Protein AF-A0A9C8ZJU4-F1 (afdb_monomer_lite)

Secondary str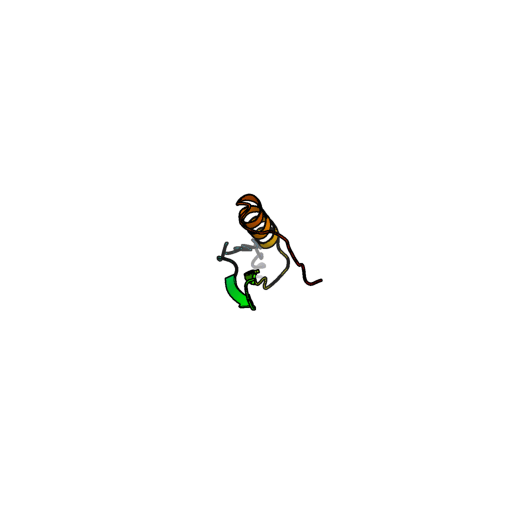ucture (DSSP, 8-state):
---------------------EEEEEETTEEEEEE--SS--HHHHHHHHHHHHTT--S------

pLDDT: mean 79.77, std 20.52, range [39.25, 98.0]

Structure (mmCIF, N/CA/C/O backbone):
data_AF-A0A9C8ZJU4-F1
#
_entry.id   AF-A0A9C8ZJU4-F1
#
loop_
_atom_site.group_PDB
_atom_site.id
_atom_site.type_symbol
_atom_site.label_atom_id
_atom_site.label_alt_id
_atom_site.label_comp_id
_atom_site.label_asym_id
_atom_site.label_entity_id
_atom_site.label_seq_id
_atom_site.pdbx_PDB_ins_code
_atom_site.Cartn_x
_atom_site.Cartn_y
_atom_site.Cartn_z
_atom_site.occupancy
_atom_site.B_iso_or_equiv
_atom_site.auth_seq_id
_atom_site.auth_comp_id
_atom_site.auth_asym_id
_atom_site.auth_atom_id
_atom_site.pdbx_PDB_model_num
ATOM 1 N N . MET A 1 1 ? 57.882 -6.896 -14.719 1.00 46.50 1 MET A N 1
ATOM 2 C CA . MET A 1 1 ? 57.699 -6.455 -13.322 1.00 46.50 1 MET A CA 1
ATOM 3 C C . MET A 1 1 ? 56.842 -5.199 -13.315 1.00 46.50 1 MET A C 1
ATOM 5 O O . MET A 1 1 ? 57.368 -4.122 -13.091 1.00 46.50 1 MET A O 1
ATOM 9 N N . ASN A 1 2 ? 55.537 -5.325 -13.551 1.00 39.25 2 ASN A N 1
ATOM 10 C CA . ASN A 1 2 ? 54.602 -4.229 -13.309 1.00 39.25 2 ASN A CA 1
ATOM 11 C C . ASN A 1 2 ? 53.481 -4.806 -12.454 1.00 39.25 2 ASN A C 1
ATOM 13 O O . ASN A 1 2 ? 52.860 -5.796 -12.832 1.00 39.25 2 ASN A O 1
ATOM 17 N N . LYS A 1 3 ? 53.392 -4.248 -11.247 1.00 42.44 3 LYS A N 1
ATOM 18 C CA . LYS A 1 3 ? 52.581 -4.701 -10.125 1.00 42.44 3 LYS A CA 1
ATOM 19 C C . LYS A 1 3 ? 51.097 -4.498 -10.410 1.00 42.44 3 LYS A C 1
ATOM 21 O O . LYS A 1 3 ? 50.716 -3.582 -11.133 1.00 42.44 3 LYS A O 1
ATOM 26 N N . GLU A 1 4 ? 50.330 -5.398 -9.818 1.00 47.69 4 GLU A N 1
ATOM 27 C CA . GLU A 1 4 ? 48.882 -5.534 -9.848 1.00 47.69 4 GLU A CA 1
ATOM 28 C C . GLU A 1 4 ? 48.151 -4.207 -9.610 1.00 47.69 4 GLU A C 1
ATOM 30 O O . GLU A 1 4 ? 48.409 -3.494 -8.641 1.00 47.69 4 GLU A O 1
ATOM 35 N N . SER A 1 5 ? 47.211 -3.894 -10.502 1.00 48.09 5 SER A N 1
ATOM 36 C CA . SER A 1 5 ? 46.215 -2.848 -10.297 1.00 48.09 5 SER A CA 1
ATOM 37 C C . SER A 1 5 ? 45.174 -3.383 -9.317 1.00 48.09 5 SER A C 1
ATOM 39 O O . SER A 1 5 ? 44.307 -4.173 -9.692 1.00 48.09 5 SER A O 1
ATOM 41 N N . GLU A 1 6 ? 45.292 -2.991 -8.050 1.00 50.03 6 GLU A N 1
ATOM 42 C CA . GLU A 1 6 ? 44.345 -3.355 -7.003 1.00 50.03 6 GLU A CA 1
ATOM 43 C C . GLU A 1 6 ? 42.946 -2.819 -7.316 1.00 50.03 6 GLU A C 1
ATOM 45 O O . GLU A 1 6 ? 42.671 -1.622 -7.393 1.00 50.03 6 GLU A O 1
ATOM 50 N N . GLN A 1 7 ? 42.051 -3.781 -7.466 1.00 56.09 7 GLN A N 1
ATOM 51 C CA . GLN A 1 7 ? 40.616 -3.650 -7.396 1.00 56.09 7 GLN A CA 1
ATOM 52 C C . GLN A 1 7 ? 40.201 -2.977 -6.083 1.00 56.09 7 GLN A C 1
ATOM 54 O O . GLN A 1 7 ? 40.309 -3.579 -5.015 1.00 56.09 7 GLN A O 1
ATOM 59 N N . LYS A 1 8 ? 39.642 -1.765 -6.154 1.00 48.91 8 LYS A N 1
AT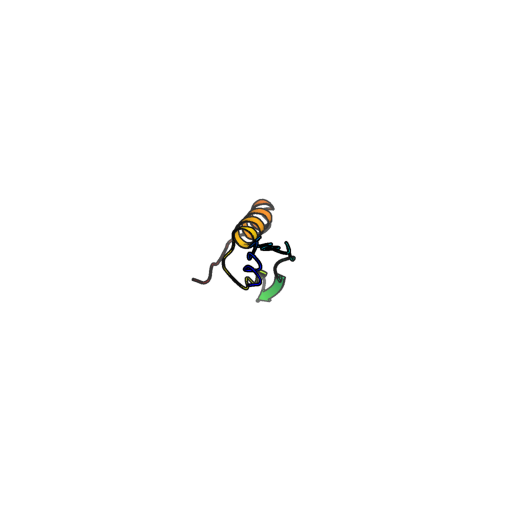OM 60 C CA . LYS A 1 8 ? 38.878 -1.198 -5.039 1.00 48.91 8 LYS A CA 1
ATOM 61 C C . LYS A 1 8 ? 37.395 -1.213 -5.385 1.00 48.91 8 LYS A C 1
ATOM 63 O O . LYS A 1 8 ? 36.887 -0.351 -6.092 1.00 48.91 8 LYS A O 1
ATOM 68 N N . ARG A 1 9 ? 36.744 -2.272 -4.897 1.00 59.12 9 ARG A N 1
ATOM 69 C CA . ARG A 1 9 ? 35.292 -2.396 -4.779 1.00 59.12 9 ARG A CA 1
ATOM 70 C C . ARG A 1 9 ? 34.778 -1.241 -3.925 1.00 59.12 9 ARG A C 1
ATOM 72 O O . ARG A 1 9 ? 35.232 -1.062 -2.797 1.00 59.12 9 ARG A O 1
ATOM 79 N N . SER A 1 10 ? 33.795 -0.530 -4.436 1.00 42.91 10 SER A N 1
ATOM 80 C CA . SER A 1 10 ? 32.751 0.046 -3.606 1.00 42.91 10 SER A CA 1
ATOM 81 C C . SER A 1 10 ? 31.468 -0.150 -4.383 1.00 42.91 10 SER A C 1
ATOM 83 O O . SER A 1 10 ? 31.244 0.509 -5.395 1.00 42.91 10 SER A O 1
ATOM 85 N N . ASP A 1 11 ? 30.709 -1.148 -3.941 1.00 49.59 11 ASP A N 1
ATOM 86 C CA . ASP A 1 11 ? 29.339 -1.414 -4.337 1.00 49.59 11 ASP A CA 1
ATOM 87 C C . ASP A 1 11 ? 28.506 -0.157 -4.060 1.00 49.59 11 ASP A C 1
ATOM 89 O O . ASP A 1 11 ? 27.940 0.019 -2.982 1.00 49.59 11 ASP A O 1
ATOM 93 N N . GLU A 1 12 ? 28.449 0.757 -5.023 1.00 41.69 12 GLU A N 1
ATOM 94 C CA . GLU A 1 12 ? 27.395 1.759 -5.071 1.00 41.69 12 GLU A CA 1
ATOM 95 C C . GLU A 1 12 ? 26.140 1.047 -5.568 1.00 41.69 12 GLU A C 1
ATOM 97 O O . GLU A 1 12 ? 25.735 1.159 -6.724 1.00 41.69 12 GLU A O 1
ATOM 102 N N . ASN A 1 13 ? 25.523 0.273 -4.674 1.00 48.25 13 ASN A N 1
ATOM 103 C CA . ASN A 1 13 ? 24.134 -0.122 -4.817 1.00 48.25 13 ASN A CA 1
ATOM 104 C C . ASN A 1 13 ? 23.306 1.155 -4.622 1.00 48.25 13 ASN A C 1
ATOM 106 O O . ASN A 1 13 ? 22.747 1.398 -3.554 1.00 48.25 13 ASN A O 1
ATOM 110 N N . GLN A 1 14 ? 23.310 2.019 -5.641 1.00 48.50 14 GLN A N 1
ATOM 111 C CA . GLN A 1 14 ? 22.327 3.076 -5.791 1.00 48.50 14 GLN A CA 1
ATOM 112 C C . GLN A 1 14 ? 20.984 2.365 -5.957 1.00 48.50 14 GLN A C 1
ATOM 114 O O . GLN A 1 14 ? 20.537 2.100 -7.070 1.00 48.50 14 GLN A O 1
ATOM 119 N N . GLU A 1 15 ? 20.340 2.026 -4.837 1.00 50.94 15 GLU A N 1
ATOM 120 C CA . GLU A 1 15 ? 18.887 1.980 -4.805 1.00 50.94 15 GLU A CA 1
ATOM 121 C C . GLU A 1 15 ? 18.451 3.392 -5.178 1.00 50.94 15 GLU A C 1
ATOM 123 O O . GLU A 1 15 ? 18.371 4.301 -4.352 1.00 50.94 15 GLU A O 1
ATOM 128 N N . THR A 1 16 ? 18.225 3.599 -6.471 1.00 44.38 16 THR A N 1
ATOM 129 C CA . THR A 1 16 ? 17.338 4.654 -6.912 1.00 44.38 16 THR A CA 1
ATOM 130 C C . THR A 1 16 ? 16.054 4.413 -6.132 1.00 44.38 16 THR A C 1
ATOM 132 O O . THR A 1 16 ? 15.405 3.383 -6.335 1.00 44.38 16 THR A O 1
ATOM 135 N N . VAL A 1 17 ? 15.717 5.309 -5.204 1.00 46.97 17 VAL A N 1
ATOM 136 C CA . VAL A 1 17 ? 14.389 5.379 -4.586 1.00 46.97 17 VAL A CA 1
ATOM 137 C C . VAL A 1 17 ? 13.438 5.809 -5.704 1.00 46.97 17 VAL A C 1
ATOM 139 O O . VAL A 1 17 ? 13.043 6.962 -5.817 1.00 46.97 17 VAL A O 1
ATOM 142 N N . GLY A 1 18 ? 13.216 4.903 -6.651 1.00 55.47 18 GLY A N 1
ATOM 143 C CA . GLY A 1 18 ? 12.274 5.070 -7.731 1.00 55.47 18 GLY A CA 1
ATOM 144 C C . GLY A 1 18 ? 10.897 4.864 -7.138 1.00 55.47 18 GLY A C 1
ATOM 145 O O . GLY A 1 18 ? 10.677 3.891 -6.413 1.00 55.47 18 GLY A O 1
ATOM 146 N N . GLU A 1 19 ? 9.990 5.791 -7.428 1.00 70.94 19 GLU A N 1
ATOM 147 C CA . GLU A 1 19 ? 8.565 5.598 -7.196 1.00 70.94 19 GLU A CA 1
ATOM 148 C C . GLU A 1 19 ? 8.190 4.200 -7.696 1.00 70.94 19 GLU A C 1
ATOM 150 O O . GLU A 1 19 ? 8.397 3.861 -8.865 1.00 70.94 19 GLU A O 1
ATOM 155 N N . GLN A 1 20 ? 7.725 3.346 -6.786 1.00 79.81 20 GLN A N 1
ATOM 156 C CA . GLN A 1 20 ? 7.267 2.023 -7.178 1.00 79.81 20 GLN A CA 1
ATOM 157 C C . GLN A 1 20 ? 6.130 2.183 -8.194 1.00 79.81 20 GLN A C 1
ATOM 159 O O . GLN A 1 20 ? 5.284 3.063 -8.003 1.00 79.81 20 GLN A O 1
ATOM 164 N N . PRO A 1 21 ? 6.080 1.378 -9.270 1.00 91.44 21 PRO A N 1
ATOM 165 C CA . PRO A 1 21 ? 5.014 1.494 -10.251 1.00 91.44 21 PRO A CA 1
ATOM 166 C C . PRO A 1 21 ? 3.666 1.266 -9.569 1.00 91.44 21 PRO A C 1
ATOM 168 O O . PRO A 1 21 ? 3.437 0.232 -8.943 1.00 91.44 21 PRO A O 1
ATOM 171 N N . MET A 1 22 ? 2.773 2.243 -9.698 1.00 93.69 22 MET A N 1
ATOM 172 C CA . MET A 1 22 ? 1.432 2.189 -9.131 1.00 93.69 22 MET A CA 1
ATOM 173 C C . MET A 1 22 ? 0.384 2.309 -10.228 1.00 93.69 22 MET A C 1
ATOM 175 O O . MET A 1 22 ? 0.512 3.117 -11.148 1.00 93.69 22 MET A O 1
ATOM 179 N N . ALA A 1 23 ? -0.681 1.528 -10.099 1.00 95.38 23 ALA A N 1
ATOM 180 C CA . ALA A 1 23 ? -1.874 1.658 -10.920 1.00 95.38 23 ALA A CA 1
ATOM 181 C C . ALA A 1 23 ? -3.117 1.645 -10.032 1.00 95.38 23 ALA A C 1
ATOM 183 O O . ALA A 1 23 ? -3.160 0.955 -9.018 1.00 95.38 23 ALA A O 1
ATOM 184 N N . THR A 1 24 ? -4.150 2.385 -10.422 1.00 96.50 24 THR A N 1
ATOM 185 C CA . THR A 1 24 ? -5.474 2.284 -9.802 1.00 96.50 24 THR A CA 1
ATOM 186 C C . THR A 1 24 ? -6.441 1.706 -10.818 1.00 96.50 24 THR A C 1
ATOM 188 O O . THR A 1 24 ? -6.521 2.193 -11.945 1.00 96.50 24 THR A O 1
ATOM 191 N N . VAL A 1 25 ? -7.188 0.686 -10.412 1.00 97.31 25 VAL A N 1
ATOM 192 C CA . VAL A 1 25 ? -8.198 0.029 -11.241 1.00 97.31 25 VAL A CA 1
ATOM 193 C C . VAL A 1 25 ? -9.517 -0.000 -10.478 1.00 97.31 25 VAL A C 1
ATOM 195 O O . VAL A 1 25 ? -9.538 -0.203 -9.266 1.00 97.31 25 VAL A O 1
ATOM 198 N N . MET A 1 26 ? -10.619 0.209 -11.194 1.00 98.00 26 MET A N 1
ATOM 199 C CA . MET A 1 26 ? -11.968 0.048 -10.656 1.00 98.00 26 MET A CA 1
ATOM 200 C C . MET A 1 26 ? -12.515 -1.320 -11.066 1.00 98.00 26 MET A C 1
ATOM 202 O O . MET A 1 26 ? -12.487 -1.659 -12.250 1.00 98.00 26 MET A O 1
ATOM 206 N N . ILE A 1 27 ? -13.024 -2.092 -10.106 1.00 96.81 27 ILE A N 1
ATOM 207 C CA . ILE A 1 27 ? -13.723 -3.361 -10.350 1.00 96.81 27 ILE A CA 1
ATOM 208 C C . ILE A 1 27 ? -15.079 -3.291 -9.653 1.00 96.81 27 ILE A C 1
ATOM 210 O O . ILE A 1 27 ? -15.158 -3.368 -8.429 1.00 96.81 27 ILE A O 1
ATOM 214 N N . GLY A 1 2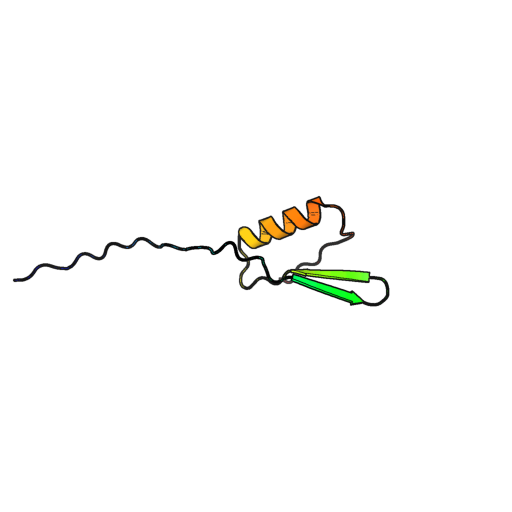8 ? -16.148 -3.120 -10.435 1.00 96.94 28 GLY A N 1
ATOM 215 C CA . GLY A 1 28 ? -17.452 -2.761 -9.877 1.00 96.94 28 GLY A CA 1
ATOM 216 C C . GLY A 1 28 ? -17.336 -1.467 -9.069 1.00 96.94 28 GLY A C 1
ATOM 217 O O . GLY A 1 28 ? -16.814 -0.474 -9.574 1.00 96.94 28 GLY A O 1
ATOM 218 N N . ASP A 1 29 ? -17.749 -1.522 -7.804 1.00 97.19 29 ASP A N 1
ATOM 219 C CA . ASP A 1 29 ? -17.674 -0.393 -6.868 1.00 97.19 29 ASP A CA 1
ATOM 220 C C . ASP A 1 29 ? -16.362 -0.360 -6.059 1.00 97.19 29 ASP A C 1
ATOM 222 O O . ASP A 1 29 ? -16.155 0.528 -5.234 1.00 97.19 29 ASP A O 1
ATOM 226 N N . SER A 1 30 ? -15.454 -1.315 -6.279 1.00 96.62 30 SER A N 1
ATOM 227 C CA . SER A 1 30 ? -14.180 -1.392 -5.563 1.00 96.62 30 SER A CA 1
ATOM 228 C C . SER A 1 30 ? -13.077 -0.626 -6.291 1.00 96.62 30 SER A C 1
ATOM 230 O O . SER A 1 30 ? -12.826 -0.848 -7.478 1.00 96.62 30 SER A O 1
ATOM 232 N N . ARG A 1 31 ? -12.364 0.232 -5.553 1.00 97.62 31 ARG A N 1
ATOM 233 C CA . ARG A 1 31 ? -11.126 0.881 -5.998 1.00 97.62 31 ARG A CA 1
ATOM 234 C C . ARG A 1 31 ? -9.928 0.069 -5.521 1.00 97.62 31 ARG A C 1
ATOM 236 O O . ARG A 1 31 ? -9.722 -0.079 -4.323 1.00 97.62 31 ARG A O 1
ATOM 243 N N . ILE A 1 32 ? -9.120 -0.420 -6.453 1.00 97.38 32 ILE A N 1
ATOM 244 C CA . ILE A 1 32 ? -7.933 -1.222 -6.154 1.00 97.38 32 ILE A CA 1
ATOM 245 C C . ILE A 1 32 ? -6.695 -0.433 -6.558 1.00 97.38 32 ILE A C 1
ATOM 247 O O . ILE A 1 32 ? -6.567 -0.025 -7.712 1.00 97.38 32 ILE A O 1
ATOM 251 N N . THR A 1 33 ? -5.771 -0.250 -5.619 1.00 97.12 33 THR A N 1
ATOM 252 C CA . THR A 1 33 ? -4.425 0.255 -5.905 1.00 97.12 33 THR A CA 1
ATOM 253 C C . THR A 1 33 ? -3.466 -0.925 -6.001 1.00 97.12 33 THR A C 1
ATOM 255 O O . THR A 1 33 ? -3.287 -1.670 -5.043 1.00 97.12 33 THR A O 1
ATOM 258 N N . LEU A 1 34 ? -2.853 -1.090 -7.168 1.00 95.56 34 LEU A N 1
ATOM 259 C CA . LEU A 1 34 ? -1.818 -2.077 -7.440 1.00 95.56 34 LEU A CA 1
ATOM 260 C C . LEU A 1 34 ? -0.456 -1.416 -7.253 1.00 95.56 34 LEU A C 1
ATOM 262 O O . LEU A 1 34 ? -0.148 -0.439 -7.936 1.00 95.56 34 LEU A O 1
ATOM 266 N N . LEU A 1 35 ? 0.346 -1.963 -6.345 1.00 93.62 35 LEU A N 1
ATOM 267 C CA . LEU A 1 35 ? 1.731 -1.569 -6.121 1.00 93.62 35 LEU A CA 1
ATOM 268 C C . LEU A 1 35 ? 2.636 -2.648 -6.712 1.00 93.62 35 LEU A C 1
ATOM 270 O O . LEU A 1 35 ? 2.779 -3.732 -6.151 1.00 93.62 35 LEU A O 1
ATOM 274 N N . GLY A 1 36 ? 3.212 -2.367 -7.876 1.00 91.94 36 GLY A N 1
ATOM 275 C CA . GLY A 1 36 ? 4.151 -3.272 -8.517 1.00 91.94 36 GLY A CA 1
ATOM 276 C C . GLY A 1 36 ? 5.504 -3.224 -7.817 1.00 91.94 36 GLY A C 1
ATOM 277 O O . GLY A 1 36 ? 6.041 -2.154 -7.533 1.00 91.94 36 GLY A O 1
ATOM 278 N N . THR A 1 37 ? 6.092 -4.393 -7.584 1.00 88.06 37 THR A N 1
ATOM 279 C CA . THR A 1 37 ? 7.465 -4.512 -7.092 1.00 88.06 37 THR A CA 1
ATOM 280 C C . THR A 1 37 ? 8.252 -5.356 -8.087 1.00 88.06 37 THR A C 1
ATOM 282 O O . THR A 1 37 ? 7.776 -6.393 -8.535 1.00 88.06 37 THR A O 1
ATOM 285 N N . ALA A 1 38 ? 9.439 -4.900 -8.494 1.00 84.31 38 ALA A N 1
ATOM 286 C CA . ALA A 1 38 ? 10.325 -5.735 -9.311 1.00 84.31 38 ALA A CA 1
ATOM 287 C C . ALA A 1 38 ? 10.989 -6.829 -8.455 1.00 84.31 38 ALA A C 1
ATOM 289 O O . ALA A 1 38 ? 11.236 -7.931 -8.929 1.00 84.31 38 ALA A O 1
ATOM 290 N N . HIS A 1 39 ? 11.267 -6.501 -7.191 1.00 83.00 39 HIS A N 1
ATOM 291 C CA . HIS A 1 39 ? 11.790 -7.391 -6.162 1.00 83.00 39 HIS A CA 1
ATOM 292 C C . HIS A 1 39 ? 11.189 -6.976 -4.814 1.00 83.00 39 HIS A C 1
ATOM 294 O O . HIS A 1 39 ? 10.931 -5.789 -4.596 1.00 83.00 39 HIS A O 1
ATOM 300 N N . VAL A 1 40 ? 11.018 -7.932 -3.898 1.00 85.88 40 VAL A N 1
ATOM 301 C CA . VAL A 1 40 ? 10.633 -7.635 -2.512 1.00 85.88 40 VAL A CA 1
ATOM 302 C C . VAL A 1 40 ? 11.821 -6.971 -1.810 1.00 85.88 40 VAL A C 1
ATOM 304 O O . VAL A 1 40 ? 12.839 -7.609 -1.545 1.00 85.88 40 VAL A O 1
ATOM 307 N N . SER A 1 41 ? 11.703 -5.672 -1.540 1.00 87.44 41 SER A N 1
ATOM 308 C CA . SER A 1 41 ? 12.761 -4.819 -0.980 1.00 87.44 41 SER A CA 1
ATOM 309 C C . SER A 1 41 ? 12.284 -4.064 0.265 1.00 87.44 41 SER A C 1
ATOM 311 O O . SER A 1 41 ? 11.082 -3.949 0.519 1.00 87.44 41 SER A O 1
ATOM 313 N N . ARG A 1 42 ? 13.214 -3.472 1.029 1.00 88.94 42 ARG A N 1
ATOM 314 C CA . ARG A 1 42 ? 12.856 -2.566 2.137 1.00 88.94 42 ARG A CA 1
ATOM 315 C C . ARG A 1 42 ? 12.002 -1.396 1.648 1.00 88.94 42 ARG A C 1
ATOM 317 O O . ARG A 1 42 ? 10.979 -1.109 2.257 1.00 88.94 42 ARG A O 1
ATOM 324 N N . SER A 1 43 ? 12.386 -0.792 0.525 1.00 88.12 43 SER A N 1
ATOM 325 C CA . SER A 1 43 ? 11.649 0.316 -0.089 1.00 88.12 43 SER A CA 1
ATOM 326 C C . SER A 1 43 ? 10.209 -0.065 -0.449 1.00 88.12 43 SER A C 1
ATOM 328 O O . SER A 1 43 ? 9.303 0.745 -0.276 1.00 88.12 43 SER A O 1
ATOM 330 N N . SER A 1 44 ? 9.962 -1.315 -0.860 1.00 87.56 44 SER A N 1
ATOM 331 C CA . SER A 1 44 ? 8.598 -1.797 -1.106 1.00 87.56 44 SER A CA 1
ATOM 332 C C . SER A 1 44 ? 7.750 -1.884 0.160 1.00 87.56 44 SER A C 1
ATOM 334 O O . SER A 1 44 ? 6.607 -1.433 0.179 1.00 87.56 44 SER A O 1
ATOM 336 N N . ALA A 1 45 ? 8.329 -2.392 1.249 1.00 90.56 45 ALA A N 1
ATOM 337 C CA . ALA A 1 45 ? 7.648 -2.484 2.534 1.00 90.56 45 ALA A CA 1
ATOM 338 C C . ALA A 1 45 ? 7.363 -1.097 3.130 1.00 90.56 45 ALA A C 1
ATOM 340 O O . ALA A 1 45 ? 6.282 -0.867 3.672 1.00 90.56 45 ALA A O 1
ATOM 341 N N . GLU A 1 46 ? 8.307 -0.162 3.000 1.00 92.38 46 GLU A N 1
ATOM 342 C CA . GLU A 1 46 ? 8.120 1.231 3.413 1.00 92.38 46 GLU A CA 1
ATOM 343 C C . GLU A 1 46 ? 6.987 1.887 2.623 1.00 92.38 46 GLU A C 1
ATOM 345 O O . GLU A 1 46 ? 6.115 2.512 3.225 1.00 92.38 46 GLU A O 1
ATOM 350 N N . LYS A 1 47 ? 6.913 1.655 1.305 1.00 91.75 47 LYS A N 1
ATOM 3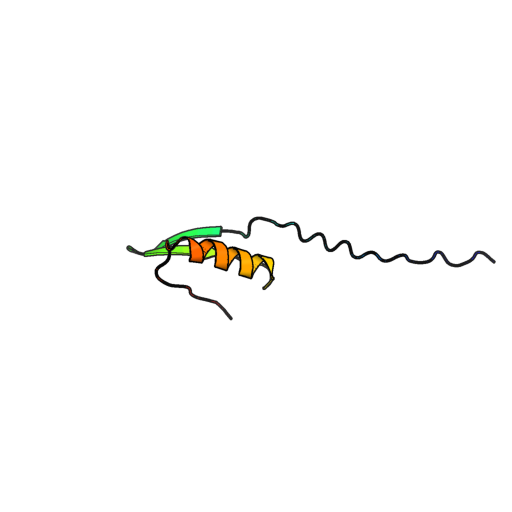51 C CA . LYS A 1 47 ? 5.838 2.225 0.494 1.00 91.75 47 LYS A CA 1
ATOM 352 C C . LYS A 1 47 ? 4.462 1.672 0.856 1.00 91.75 47 LYS A C 1
ATOM 354 O O . LYS A 1 47 ? 3.503 2.432 0.958 1.00 91.75 47 LYS A O 1
ATOM 359 N N . VAL A 1 48 ? 4.361 0.364 1.095 1.00 92.81 48 VAL A N 1
ATOM 360 C CA . VAL A 1 48 ? 3.124 -0.256 1.598 1.00 92.81 48 VAL A CA 1
ATOM 361 C C . VAL A 1 48 ? 2.714 0.368 2.931 1.00 92.81 48 VAL A C 1
ATOM 363 O O . VAL A 1 48 ? 1.547 0.709 3.112 1.00 92.81 48 VAL A O 1
ATOM 366 N N . LYS A 1 49 ? 3.668 0.562 3.848 1.00 93.88 49 LYS A N 1
ATOM 367 C CA . LYS A 1 49 ? 3.410 1.180 5.150 1.00 93.88 49 LYS A CA 1
ATOM 368 C C . LYS A 1 49 ? 2.863 2.603 5.005 1.00 93.88 49 LYS A C 1
ATOM 370 O O . LYS A 1 49 ? 1.825 2.889 5.592 1.00 93.88 49 LYS A O 1
ATOM 375 N N . GLU A 1 50 ? 3.500 3.449 4.194 1.00 93.94 50 GLU A N 1
ATOM 376 C CA . GLU A 1 50 ? 3.020 4.812 3.912 1.00 93.94 50 GLU A CA 1
ATOM 377 C C . GLU A 1 50 ? 1.576 4.818 3.398 1.00 93.94 50 GLU A C 1
ATOM 379 O O . GLU A 1 50 ? 0.764 5.633 3.827 1.00 93.94 50 GLU A O 1
ATOM 384 N N . LEU A 1 51 ? 1.245 3.904 2.478 1.00 93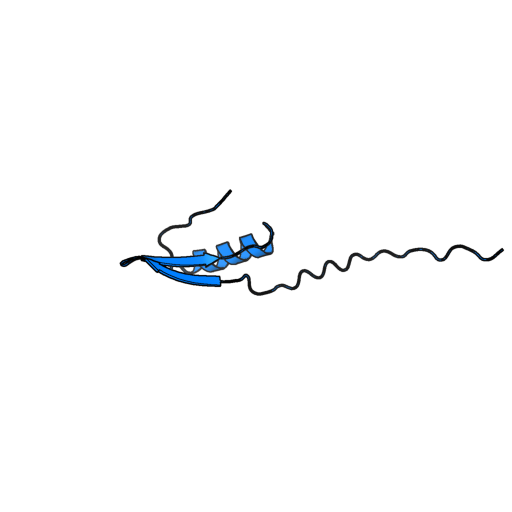.94 51 LEU A N 1
ATOM 385 C CA . LEU A 1 51 ? -0.093 3.818 1.895 1.00 93.94 51 LEU A CA 1
ATOM 386 C C . LEU A 1 51 ? -1.131 3.365 2.926 1.00 93.94 51 LEU A C 1
ATOM 388 O O . LEU A 1 51 ? -2.203 3.955 2.995 1.00 93.94 51 LEU A O 1
ATOM 392 N N . ILE A 1 52 ? -0.827 2.366 3.754 1.00 94.38 52 ILE A N 1
ATOM 393 C CA . ILE A 1 52 ? -1.759 1.876 4.781 1.00 94.38 52 ILE A CA 1
ATOM 394 C C . ILE A 1 52 ? -1.992 2.930 5.872 1.00 94.38 52 ILE A C 1
ATOM 396 O O . ILE A 1 52 ? -3.116 3.071 6.351 1.00 94.38 52 ILE A O 1
ATOM 400 N N . GLU A 1 53 ? -0.965 3.700 6.244 1.00 96.62 53 GLU A N 1
ATOM 401 C CA . GLU A 1 53 ? -1.067 4.750 7.270 1.00 96.62 53 GLU A CA 1
ATOM 402 C C . GLU A 1 53 ? -2.038 5.883 6.897 1.00 96.62 53 GLU A C 1
ATOM 404 O O . GLU A 1 53 ? -2.523 6.578 7.789 1.00 96.62 53 GLU A O 1
ATOM 409 N N . THR A 1 54 ? -2.381 6.044 5.613 1.00 95.75 54 THR A N 1
ATOM 410 C CA . THR A 1 54 ? -3.422 6.995 5.175 1.00 95.75 54 THR A CA 1
ATOM 411 C C . THR A 1 54 ? -4.816 6.641 5.697 1.00 95.75 54 THR A C 1
ATOM 413 O O . THR A 1 54 ? -5.639 7.531 5.892 1.00 95.75 54 THR A O 1
ATOM 416 N N . GLY A 1 55 ? -5.088 5.352 5.935 1.00 96.06 55 GLY A N 1
ATOM 417 C CA . GLY A 1 55 ? -6.429 4.851 6.235 1.00 96.06 55 GLY A CA 1
ATOM 418 C C . GLY A 1 55 ? -7.367 4.769 5.022 1.00 96.06 55 GLY A C 1
ATOM 419 O O . GLY A 1 55 ? -8.540 4.463 5.206 1.00 96.06 55 GLY A O 1
ATOM 420 N N . ASP A 1 56 ? -6.873 4.995 3.798 1.00 96.25 56 ASP A N 1
ATOM 421 C CA . ASP A 1 56 ? -7.683 5.003 2.566 1.00 96.25 56 ASP A CA 1
ATOM 422 C C . ASP A 1 56 ? -8.048 3.597 2.043 1.00 96.25 56 ASP A C 1
ATOM 424 O O . ASP A 1 56 ? -8.732 3.468 1.024 1.00 96.25 56 ASP A O 1
ATOM 428 N N . TYR A 1 57 ? -7.569 2.537 2.700 1.00 96.06 57 TYR A N 1
ATOM 429 C CA . TYR A 1 57 ? -7.701 1.153 2.247 1.00 96.06 57 TYR A CA 1
ATOM 430 C C . TYR A 1 57 ? -8.410 0.291 3.287 1.00 96.06 57 TYR A C 1
ATOM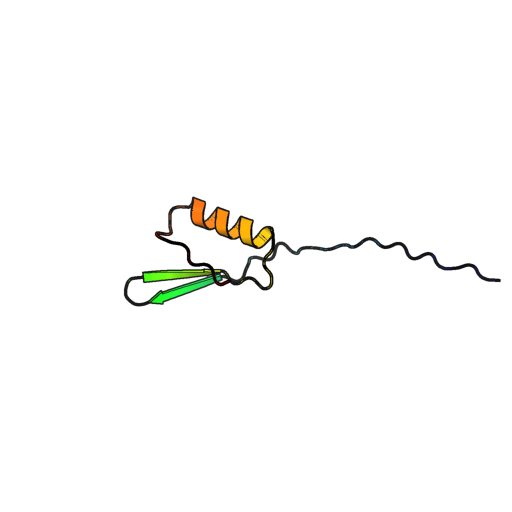 432 O O . TYR A 1 57 ? -7.975 0.204 4.434 1.00 96.06 57 TYR A O 1
ATOM 440 N N . ASP A 1 58 ? -9.445 -0.427 2.855 1.00 96.69 58 ASP A N 1
ATOM 441 C CA . ASP A 1 58 ? -10.184 -1.355 3.718 1.00 96.69 58 ASP A CA 1
ATOM 442 C C . ASP A 1 58 ? -9.431 -2.676 3.956 1.00 96.69 58 ASP A C 1
ATOM 444 O O . ASP A 1 58 ? -9.632 -3.346 4.970 1.00 96.69 58 ASP A O 1
ATOM 448 N N . ALA A 1 59 ? -8.582 -3.085 3.006 1.00 94.94 59 ALA A N 1
ATOM 449 C CA . ALA A 1 59 ? -7.858 -4.352 3.044 1.00 94.94 59 ALA A CA 1
ATOM 450 C C . ALA A 1 59 ? -6.575 -4.320 2.200 1.00 94.94 59 ALA A C 1
ATOM 452 O O . ALA A 1 59 ? -6.424 -3.502 1.293 1.00 94.94 59 ALA A O 1
ATOM 453 N N . VAL A 1 60 ? -5.674 -5.271 2.472 1.00 93.88 60 VAL A N 1
ATOM 454 C CA . VAL A 1 60 ? -4.419 -5.474 1.733 1.00 93.88 60 VAL A CA 1
ATOM 455 C C . VAL A 1 60 ? -4.315 -6.934 1.305 1.00 93.88 60 VAL A C 1
ATOM 457 O O . VAL A 1 60 ? -4.448 -7.837 2.130 1.00 93.88 60 VAL A O 1
ATOM 460 N N . ALA A 1 61 ? -4.052 -7.156 0.019 1.00 93.62 61 ALA A N 1
ATOM 461 C CA . ALA A 1 61 ? -3.742 -8.467 -0.538 1.00 93.62 61 ALA A CA 1
ATOM 462 C C . ALA A 1 61 ? -2.263 -8.519 -0.937 1.00 93.62 61 ALA A C 1
ATOM 464 O O . ALA A 1 61 ? -1.738 -7.555 -1.494 1.00 93.62 61 ALA A O 1
ATOM 465 N N . VAL A 1 62 ? -1.605 -9.642 -0.652 1.00 90.31 62 VAL A N 1
ATOM 466 C CA . VAL A 1 62 ? -0.186 -9.866 -0.954 1.00 90.31 62 VAL A CA 1
ATOM 467 C C . VAL A 1 62 ? -0.066 -11.128 -1.801 1.00 90.31 62 VAL A C 1
ATOM 469 O O . VAL A 1 62 ? -0.588 -12.175 -1.421 1.00 90.31 62 VAL A O 1
ATOM 472 N N . GLU A 1 63 ? 0.605 -11.018 -2.945 1.00 88.75 63 GLU A N 1
ATOM 473 C CA . GLU A 1 63 ? 1.029 -12.162 -3.754 1.00 88.75 63 GLU A CA 1
ATOM 474 C C . GLU A 1 63 ? 2.355 -12.698 -3.191 1.00 88.75 63 GLU A C 1
ATOM 476 O O . GLU A 1 63 ? 3.268 -11.911 -2.929 1.00 88.75 63 GLU A O 1
ATOM 481 N N . LEU A 1 64 ? 2.427 -14.013 -2.950 1.00 78.62 64 LEU A N 1
ATOM 482 C CA . LEU A 1 64 ? 3.602 -14.713 -2.413 1.00 78.62 64 LEU A CA 1
ATOM 483 C C . LEU A 1 64 ? 4.234 -15.619 -3.467 1.00 78.62 64 LEU A C 1
ATOM 485 O O . LEU A 1 64 ? 3.465 -16.373 -4.109 1.00 78.62 64 LEU A O 1
#

Foldseek 3Di:
DDDDDDDDDDPPPPPPLDQFDWDWDDDPNDIDIDGDDPDDDPSSVVVVVVVVVVVPDPDDDDDD

Radius of gyration: 19.91 Å; chains: 1; bounding box: 75×22×21 Å

Sequence (64 aa):
MNKESEQKRSDENQETVGEQPMATVMIGDSRITLLGTAHVSRSSAEKVKELIETGDYDAVAVEL